Protein AF-0000000067231791 (afdb_homodimer)

InterPro domains:
  IPR033494 NUDE family [PTHR10921] (1-83)

pLDDT: mean 91.51, std 13.79, range [44.0, 98.88]

Organism: Canis lupus familiaris (NCBI:txid9615)

Radius of gyration: 34.26 Å; Cα contacts (8 Å, |Δi|>4): 95; chains: 2; bounding box: 29×105×60 Å

Foldseek 3Di:
DPCVPDDDPDPVRVVVVVVVVVVVVVVVVVVVVVVVVVVVVVVVVVVVVVVVVVVVVVVVVVVVVVVVVVVVVVVVVVVVVVVVD/DVCVPDDDPDPVRVVVVVVVVVVVVVVVVVVVVVVVVVVVVVVVVVVVVVVVVVVVVVVVVVVVVVVVVVVVVVVVVVVVVVVVD

Solvent-accessible surface area (backbone atoms only — not comparable to full-atom values): 9046 Å² total; per-residue (Å²): 130,78,72,77,72,71,81,66,97,45,70,67,55,45,35,51,50,26,44,51,47,19,51,52,23,41,49,48,23,52,52,38,47,50,51,38,51,54,48,52,52,52,48,53,54,52,50,54,50,52,50,52,52,42,52,53,50,50,52,50,36,52,52,40,50,51,51,38,52,53,48,52,53,52,47,54,55,52,55,55,55,54,66,71,96,128,79,69,76,71,71,82,66,96,43,69,66,55,45,34,52,49,28,44,51,47,20,51,51,23,40,51,48,24,53,52,38,46,50,51,40,51,52,48,51,53,52,48,53,55,50,50,52,51,51,50,52,51,42,51,52,50,49,51,49,37,53,52,40,51,53,51,37,52,52,48,52,54,53,49,53,54,53,55,56,54,52,67,70,94

Secondary structure (DSSP, 8-state):
-GGGG---SSHHHHHHHHHHHHHHHHHHHHHHHHHHHHHHHHHHHHHHHHHHHHHHHHHHHHHHHHHHHHHHHHHHHHHHHHH--/-GGGG---SSHHHHHHHHHHHHHHHHHHHHHHHHHHHHHHHHHHHHHHHHHHHHHHHHHHHHHHHHHHHHHHHHHHHHHHHHHH-

Structure (mmCIF, N/CA/C/O backbone):
data_AF-0000000067231791-model_v1
#
loop_
_entity.id
_entity.type
_entity.pdbx_description
1 polymer 'NudE neurodevelopment protein 1'
#
loop_
_atom_site.group_PDB
_atom_site.id
_atom_site.type_symbol
_atom_site.label_atom_id
_atom_site.label_alt_id
_atom_site.label_comp_id
_atom_site.label_asym_id
_atom_site.label_entity_id
_atom_site.label_seq_id
_atom_site.pdbx_PDB_ins_code
_atom_site.Cartn_x
_atom_site.Cartn_y
_atom_site.Cartn_z
_atom_site.occupancy
_atom_site.B_iso_or_equiv
_atom_site.auth_seq_id
_atom_site.auth_comp_id
_atom_site.auth_asym_id
_atom_site.auth_atom_id
_atom_site.pdbx_PDB_model_num
ATOM 1 N N . MET A 1 1 ? -13.594 29.781 10.461 1 45.31 1 MET A N 1
ATOM 2 C CA . MET A 1 1 ? -13.328 31.203 10.594 1 45.31 1 MET A CA 1
ATOM 3 C C . MET A 1 1 ? -14.016 31.781 11.836 1 45.31 1 MET A C 1
ATOM 5 O O . MET A 1 1 ? -14.633 32.844 11.781 1 45.31 1 MET A O 1
ATOM 9 N N . GLU A 1 2 ? -14.125 30.875 12.773 1 49.75 2 GLU A N 1
ATOM 10 C CA . GLU A 1 2 ? -14.836 30.922 14.047 1 49.75 2 GLU A CA 1
ATOM 11 C C . GLU A 1 2 ? -14.266 32.031 14.945 1 49.75 2 GLU A C 1
ATOM 13 O O . GLU A 1 2 ? -14.898 32.406 15.93 1 49.75 2 GLU A O 1
ATOM 18 N N . ASP A 1 3 ? -13.023 32.344 14.695 1 54.69 3 ASP A N 1
ATOM 19 C CA . ASP A 1 3 ? -12.352 33.125 15.734 1 54.69 3 ASP A CA 1
ATOM 20 C C . ASP A 1 3 ? -12.758 34.594 15.664 1 54.69 3 ASP A C 1
ATOM 22 O O . ASP A 1 3 ? -12.266 35.438 16.453 1 54.69 3 ASP A O 1
ATOM 26 N N . SER A 1 4 ? -13.594 34.875 14.711 1 60.59 4 SER A N 1
ATOM 27 C CA . SER A 1 4 ? -13.891 36.281 14.508 1 60.59 4 SER A CA 1
ATOM 28 C C . SER A 1 4 ? -14.633 36.875 15.703 1 60.59 4 SER A C 1
ATOM 30 O O . SER A 1 4 ? -14.719 38.094 15.844 1 60.59 4 SER A O 1
ATOM 32 N N . GLY A 1 5 ? -14.984 36.094 16.578 1 64.81 5 GLY A N 1
ATOM 33 C CA . GLY A 1 5 ? -15.836 36.719 17.562 1 64.81 5 GLY A CA 1
ATOM 34 C C . GLY A 1 5 ? -15.203 36.781 18.953 1 64.81 5 GLY A C 1
ATOM 35 O O . GLY A 1 5 ? -15.875 37.125 19.922 1 64.81 5 GLY A O 1
ATOM 36 N N . LYS A 1 6 ? -13.945 36.469 19 1 79.88 6 LYS A N 1
ATOM 37 C CA . LYS A 1 6 ? -13.359 36.438 20.344 1 79.88 6 LYS A CA 1
ATOM 38 C C . LYS A 1 6 ? -13.047 37.844 20.828 1 79.88 6 LYS A C 1
ATOM 40 O O . LYS A 1 6 ? -12.609 38.688 20.047 1 79.88 6 LYS A O 1
ATOM 45 N N . THR A 1 7 ? -13.531 38.188 21.984 1 88.38 7 THR A N 1
ATOM 46 C CA . THR A 1 7 ? -13.234 39.469 22.609 1 88.38 7 THR A CA 1
ATOM 47 C C . THR A 1 7 ? -12.094 39.344 23.609 1 88.38 7 THR A C 1
ATOM 49 O O . THR A 1 7 ? -11.883 38.25 24.188 1 88.38 7 THR A O 1
ATOM 52 N N . PHE A 1 8 ? -11.281 40.5 23.641 1 92.56 8 PHE A N 1
ATOM 53 C CA . PHE A 1 8 ? -10.117 40.469 24.516 1 92.56 8 PHE A CA 1
ATOM 54 C C . PHE A 1 8 ? -10.133 41.625 25.484 1 92.56 8 PHE A C 1
ATOM 56 O O . PHE A 1 8 ? -10.625 42.719 25.141 1 92.56 8 PHE A O 1
ATOM 63 N N . SER A 1 9 ? -9.617 41.438 26.703 1 91.81 9 SER A N 1
ATOM 64 C CA . SER A 1 9 ? -9.578 42.469 27.75 1 91.81 9 SER A CA 1
ATOM 65 C C . SER A 1 9 ? -8.422 43.438 27.516 1 91.81 9 SER A C 1
ATOM 67 O O . SER A 1 9 ? -8.422 44.531 28.062 1 91.81 9 SER A O 1
ATOM 69 N N . SER A 1 10 ? -7.34 43.094 26.844 1 91.19 10 SER A N 1
ATOM 70 C CA . SER A 1 10 ? -6.176 43.906 26.516 1 91.19 10 SER A CA 1
ATOM 71 C C . SER A 1 10 ? -5.547 43.469 25.188 1 91.19 10 SER A C 1
ATOM 73 O O . SER A 1 10 ? -5.816 42.375 24.703 1 91.19 10 SER A O 1
ATOM 75 N N . GLU A 1 11 ? -4.766 44.25 24.609 1 90.19 11 GLU A N 1
ATOM 76 C CA . GLU A 1 11 ? -4.027 43.938 23.391 1 90.19 11 GLU A CA 1
ATOM 77 C C . GLU A 1 11 ? -3.033 42.812 23.656 1 90.19 11 GLU A C 1
ATOM 79 O O . GLU A 1 11 ? -2.816 41.938 22.781 1 90.19 11 GLU A O 1
ATOM 84 N N . GLU A 1 12 ? -2.525 42.875 24.828 1 91.88 12 GLU A N 1
ATOM 85 C CA . GLU A 1 12 ? -1.562 41.844 25.219 1 91.88 12 GLU A CA 1
ATOM 86 C C . GLU A 1 12 ? -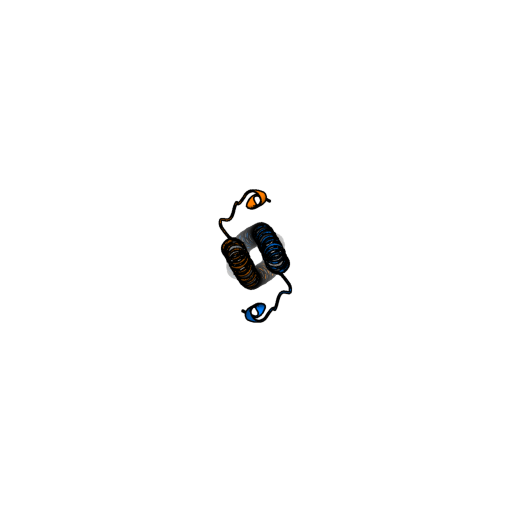2.215 40.469 25.266 1 91.88 12 GLU A C 1
ATOM 88 O O . GLU A 1 12 ? -1.623 39.469 24.828 1 91.88 12 GLU A O 1
ATOM 93 N N . GLU A 1 13 ? -3.352 40.406 25.734 1 94.62 13 GLU A N 1
ATOM 94 C CA . GLU A 1 13 ? -4.113 39.156 25.781 1 94.62 13 GLU A CA 1
ATOM 95 C C . GLU A 1 13 ? -4.402 38.656 24.375 1 94.62 13 GLU A C 1
ATOM 97 O O . GLU A 1 13 ? -4.309 37.438 24.125 1 94.62 13 GLU A O 1
ATOM 102 N N . GLU A 1 14 ? -4.754 39.562 23.5 1 94.44 14 GLU A N 1
ATOM 103 C CA . GLU A 1 14 ? -5.055 39.188 22.109 1 94.44 14 GLU A CA 1
ATOM 104 C C . GLU A 1 14 ? -3.816 38.656 21.406 1 94.44 14 GLU A C 1
ATOM 106 O O . GLU A 1 14 ? -3.883 37.625 20.719 1 94.44 14 GLU A O 1
ATOM 111 N N . VAL A 1 15 ? -2.717 39.281 21.562 1 93.69 15 VAL A N 1
ATOM 112 C CA . VAL A 1 15 ? -1.453 38.844 20.984 1 93.69 15 VAL A CA 1
ATOM 113 C C . VAL A 1 15 ? -1.114 37.438 21.484 1 93.69 15 VAL A C 1
ATOM 115 O O . VAL A 1 15 ? -0.781 36.562 20.688 1 93.69 15 VAL A O 1
ATOM 118 N N . ASN A 1 16 ? -1.19 37.25 22.75 1 94.19 16 ASN A N 1
ATOM 119 C CA . ASN A 1 16 ? -0.854 35.969 23.344 1 94.19 16 ASN A CA 1
ATOM 120 C C . ASN A 1 16 ? -1.772 34.875 22.828 1 94.19 16 ASN A C 1
ATOM 122 O O . ASN A 1 16 ? -1.327 33.75 22.594 1 94.19 16 ASN A O 1
ATOM 126 N N . TYR A 1 17 ? -3.023 35.125 22.641 1 95.75 17 TYR A N 1
ATOM 127 C CA . TYR A 1 17 ? -3.992 34.156 22.125 1 95.75 17 TYR A CA 1
ATOM 128 C C . TYR A 1 17 ? -3.594 33.688 20.734 1 95.75 17 TYR A C 1
ATOM 130 O O . TYR A 1 17 ? -3.51 32.469 20.5 1 95.75 17 TYR A O 1
ATOM 138 N N . TRP A 1 18 ? -3.332 34.625 19.891 1 94.94 18 TRP A N 1
ATOM 139 C CA . TRP A 1 18 ? -3.031 34.281 18.5 1 94.94 18 TRP A CA 1
ATOM 140 C C . TRP A 1 18 ? -1.67 33.625 18.391 1 94.94 18 TRP A C 1
ATOM 142 O O . TRP A 1 18 ? -1.483 32.719 17.562 1 94.94 18 TRP A O 1
ATOM 152 N N . LYS A 1 19 ? -0.792 34.094 19.219 1 94.19 19 LYS A N 1
ATOM 153 C CA . LYS A 1 19 ? 0.521 33.469 19.266 1 94.19 19 LYS A CA 1
ATOM 154 C C . LYS A 1 19 ? 0.409 32 19.672 1 94.19 19 LYS A C 1
ATOM 156 O O . LYS A 1 19 ? 0.994 31.125 19.031 1 94.19 19 LYS A O 1
ATOM 161 N N . ASP A 1 20 ? -0.314 31.75 20.688 1 96.56 20 ASP A N 1
ATOM 162 C CA . ASP A 1 20 ? -0.518 30.375 21.156 1 96.56 20 ASP A CA 1
ATOM 163 C C . ASP A 1 20 ? -1.205 29.531 20.094 1 96.56 20 ASP A C 1
ATOM 165 O O . ASP A 1 20 ? -0.853 28.359 19.906 1 96.56 20 ASP A O 1
ATOM 169 N N . LEU A 1 21 ? -2.197 30.078 19.438 1 96.25 21 LEU A N 1
ATOM 170 C CA . LEU A 1 21 ? -2.924 29.359 18.391 1 96.25 21 LEU A CA 1
ATOM 171 C C . LEU A 1 21 ? -2.006 29.016 17.219 1 96.25 21 LEU A C 1
ATOM 173 O O . LEU A 1 21 ? -2.07 27.922 16.672 1 96.25 21 LEU A O 1
ATOM 177 N N . ALA A 1 22 ? -1.185 29.984 16.828 1 96.75 22 ALA A N 1
ATOM 178 C CA . ALA A 1 22 ? -0.231 29.75 15.742 1 96.75 22 ALA A CA 1
ATOM 179 C C . ALA A 1 22 ? 0.713 28.609 16.078 1 96.75 22 ALA A C 1
ATOM 181 O O . ALA A 1 22 ? 0.97 27.734 15.242 1 96.75 22 ALA A O 1
ATOM 182 N N . MET A 1 23 ? 1.173 28.578 17.328 1 96.94 23 MET A N 1
ATOM 183 C CA . MET A 1 23 ? 2.076 27.516 17.766 1 96.94 23 MET A CA 1
ATOM 184 C C . MET A 1 23 ? 1.371 26.156 17.75 1 96.94 23 MET A C 1
ATOM 186 O O . MET A 1 23 ? 1.954 25.156 17.344 1 96.94 23 MET A O 1
ATOM 190 N N . THR A 1 24 ? 0.153 26.172 18.234 1 97.81 24 THR A N 1
ATOM 191 C CA . THR A 1 24 ? -0.633 24.953 18.266 1 97.81 24 THR A CA 1
ATOM 192 C C . THR A 1 24 ? -0.822 24.406 16.844 1 97.81 24 THR A C 1
ATOM 194 O O . THR A 1 24 ? -0.606 23.219 16.594 1 97.81 24 THR A O 1
ATOM 197 N N . TYR A 1 25 ? -1.154 25.25 15.969 1 97.25 25 TYR A N 1
ATOM 198 C CA . TYR A 1 25 ? -1.407 24.812 14.602 1 97.25 25 TYR A CA 1
ATOM 199 C C . TYR A 1 25 ? -0.111 24.422 13.906 1 97.25 25 TYR A C 1
ATOM 201 O O . TYR A 1 25 ? -0.095 23.5 13.086 1 97.25 25 TYR A O 1
ATOM 209 N N . LYS A 1 26 ? 0.917 25.172 14.211 1 97.75 26 LYS A N 1
ATOM 210 C CA . LYS A 1 26 ? 2.225 24.781 13.688 1 97.75 26 LYS A CA 1
ATOM 211 C C . LYS A 1 26 ? 2.582 23.359 14.102 1 97.75 26 LYS A C 1
ATOM 213 O O . LYS A 1 26 ? 2.992 22.547 13.273 1 97.75 26 LYS A O 1
ATOM 218 N N . GLN A 1 27 ? 2.406 23.094 15.328 1 98.25 27 GLN A N 1
ATOM 219 C CA . GLN A 1 27 ? 2.689 21.75 15.836 1 98.25 27 GLN A CA 1
ATOM 220 C C . GLN A 1 27 ? 1.794 20.719 15.172 1 98.25 27 GLN A C 1
ATOM 222 O O . GLN A 1 27 ? 2.252 19.625 14.836 1 98.25 27 GLN A O 1
ATOM 227 N N . ARG A 1 28 ? 0.566 21.016 15 1 98 28 ARG A N 1
ATOM 228 C CA . ARG A 1 28 ? -0.374 20.109 14.352 1 98 28 ARG A CA 1
ATOM 229 C C . ARG A 1 28 ? 0.056 19.812 12.922 1 98 28 ARG A C 1
ATOM 231 O O . ARG A 1 28 ? 0.042 18.656 12.492 1 98 28 ARG A O 1
ATOM 238 N N . ALA A 1 29 ? 0.395 20.859 12.219 1 97.88 29 ALA A N 1
ATOM 239 C CA . ALA A 1 29 ? 0.849 20.703 10.844 1 97.88 29 ALA A CA 1
ATOM 240 C C . ALA A 1 29 ? 2.098 19.828 10.773 1 97.88 29 ALA A C 1
ATOM 242 O O . ALA A 1 29 ? 2.182 18.922 9.945 1 97.88 29 ALA A O 1
ATOM 243 N N . GLU A 1 30 ? 3.045 20.078 11.664 1 98.31 30 GLU A N 1
ATOM 244 C CA . GLU A 1 30 ? 4.297 19.328 11.68 1 98.31 30 GLU A CA 1
ATOM 245 C C . GLU A 1 30 ? 4.055 17.875 12.031 1 98.31 30 GLU A C 1
ATOM 247 O O . GLU A 1 30 ? 4.637 16.969 11.414 1 98.31 30 GLU A O 1
ATOM 252 N N . ASN A 1 31 ? 3.229 17.641 12.969 1 98.62 31 ASN A N 1
ATOM 253 C CA . ASN A 1 31 ? 2.9 16.266 13.352 1 98.62 31 ASN A CA 1
ATOM 254 C C . ASN A 1 31 ? 2.219 15.516 12.211 1 98.62 31 ASN A C 1
ATOM 256 O O . ASN A 1 31 ? 2.545 14.352 11.953 1 98.62 31 ASN A O 1
ATOM 260 N N . THR A 1 32 ? 1.295 16.203 11.562 1 98.62 32 THR A N 1
ATOM 261 C CA . THR A 1 32 ? 0.569 15.57 10.469 1 98.62 32 THR A CA 1
ATOM 262 C C . THR A 1 32 ? 1.498 15.297 9.289 1 98.62 32 THR A C 1
ATOM 264 O O . THR A 1 32 ? 1.377 14.266 8.625 1 98.62 32 THR A O 1
ATOM 267 N N . GLN A 1 33 ? 2.318 16.234 9.086 1 98.56 33 GLN A N 1
ATOM 268 C CA . GLN A 1 33 ? 3.305 16.047 8.031 1 98.56 33 GLN A CA 1
ATOM 269 C C . GLN A 1 33 ? 4.203 14.844 8.32 1 98.56 33 GLN A C 1
ATOM 271 O O . GLN A 1 33 ? 4.555 14.086 7.41 1 98.56 33 GLN A O 1
ATOM 276 N N . GLU A 1 34 ? 4.613 14.703 9.516 1 98.75 34 GLU A N 1
ATOM 277 C CA . GLU A 1 34 ? 5.43 13.562 9.914 1 98.75 34 GLU A CA 1
ATOM 278 C C . GLU A 1 34 ? 4.664 12.25 9.773 1 98.75 34 GLU A C 1
ATOM 280 O O . GLU A 1 34 ? 5.211 11.258 9.297 1 98.75 34 GLU A O 1
ATOM 285 N N . GLU A 1 35 ? 3.412 12.281 10.148 1 98.81 35 GLU A N 1
ATOM 286 C CA . GLU A 1 35 ? 2.572 11.102 9.992 1 98.81 35 GLU A CA 1
ATOM 287 C C . GLU A 1 35 ? 2.443 10.703 8.523 1 98.81 35 GLU A C 1
ATOM 289 O O . GLU A 1 35 ? 2.525 9.523 8.188 1 98.81 35 GLU A O 1
ATOM 294 N N . LEU A 1 36 ? 2.199 11.648 7.707 1 98.75 36 LEU A N 1
ATOM 295 C CA . LEU A 1 36 ? 2.07 11.414 6.273 1 98.75 36 LEU A CA 1
ATOM 296 C C . LEU A 1 36 ? 3.355 10.82 5.703 1 98.75 36 LEU A C 1
ATOM 298 O O . LEU A 1 36 ? 3.312 9.859 4.934 1 98.75 36 LEU A O 1
ATOM 302 N N . ARG A 1 37 ? 4.469 11.352 6.133 1 98.62 37 ARG A N 1
ATOM 303 C CA . ARG A 1 37 ? 5.762 10.852 5.676 1 98.62 37 ARG A CA 1
ATOM 304 C C . ARG A 1 37 ? 5.969 9.406 6.117 1 98.62 37 ARG A C 1
ATOM 306 O O . ARG A 1 37 ? 6.402 8.57 5.324 1 98.62 37 ARG A O 1
ATOM 313 N N . GLU A 1 38 ? 5.758 9.141 7.32 1 98.75 38 GLU A N 1
ATOM 314 C CA . GLU A 1 38 ? 5.906 7.789 7.852 1 98.75 38 GLU A CA 1
ATOM 315 C C . GLU A 1 38 ? 4.969 6.812 7.152 1 98.75 38 GLU A C 1
ATOM 317 O O . GLU A 1 38 ? 5.359 5.684 6.836 1 98.75 38 GLU A O 1
ATOM 322 N N . PHE A 1 39 ? 3.779 7.195 6.93 1 98.88 39 PHE A N 1
ATOM 323 C CA . PHE A 1 39 ? 2.805 6.355 6.242 1 98.88 39 PHE A CA 1
ATOM 324 C C . PHE A 1 39 ? 3.252 6.062 4.816 1 98.88 39 PHE A C 1
ATOM 326 O O . PHE A 1 39 ? 3.137 4.93 4.344 1 98.88 39 PHE A O 1
ATOM 333 N N . GLN A 1 40 ? 3.699 7.09 4.188 1 98.5 40 GLN A N 1
ATOM 334 C CA . GLN A 1 40 ? 4.191 6.922 2.824 1 98.5 40 GLN A CA 1
ATOM 335 C C . GLN A 1 40 ? 5.359 5.938 2.777 1 98.5 40 GLN A C 1
ATOM 337 O O . GLN A 1 40 ? 5.434 5.098 1.878 1 98.5 40 GLN A O 1
ATOM 342 N N . GLU A 1 41 ? 6.234 6.039 3.686 1 98.56 41 GLU A N 1
ATOM 343 C CA . GLU A 1 41 ? 7.375 5.133 3.752 1 98.56 41 GLU A CA 1
ATOM 344 C C . GLU A 1 41 ? 6.926 3.705 4.062 1 98.56 41 GLU A C 1
ATOM 346 O O . GLU A 1 41 ? 7.359 2.758 3.404 1 98.56 41 GLU A O 1
ATOM 351 N N . GLY A 1 42 ? 6.031 3.562 5.004 1 98.62 42 GLY A N 1
ATOM 352 C CA . GLY A 1 42 ? 5.488 2.254 5.336 1 98.62 42 GLY A CA 1
ATOM 353 C C . GLY A 1 42 ? 4.734 1.612 4.188 1 98.62 42 GLY A C 1
ATOM 354 O O . GLY A 1 42 ? 4.887 0.417 3.93 1 98.62 42 GLY A O 1
ATOM 355 N N . SER A 1 43 ? 4 2.447 3.496 1 98.5 43 SER A N 1
ATOM 356 C CA . SER A 1 43 ? 3.234 1.974 2.348 1 98.5 43 SER A CA 1
ATOM 357 C C . SER A 1 43 ? 4.156 1.489 1.231 1 98.5 43 SER A C 1
ATOM 359 O O . SER A 1 43 ? 3.908 0.444 0.626 1 98.5 43 SER A O 1
ATOM 361 N N . ARG A 1 44 ? 5.188 2.24 0.983 1 98.25 44 ARG A N 1
ATOM 362 C CA . ARG A 1 44 ? 6.145 1.879 -0.056 1 98.25 44 ARG A CA 1
ATOM 363 C C . ARG A 1 44 ? 6.816 0.547 0.258 1 98.25 44 ARG A C 1
ATOM 365 O O . ARG A 1 44 ? 7.016 -0.281 -0.634 1 98.25 44 ARG A O 1
ATOM 372 N N . GLU A 1 45 ? 7.168 0.287 1.485 1 98.69 45 GLU A N 1
ATOM 373 C CA . GLU A 1 45 ? 7.797 -0.957 1.918 1 98.69 45 GLU A CA 1
ATOM 374 C C . GLU A 1 45 ? 6.84 -2.137 1.78 1 98.69 45 GLU A C 1
ATOM 376 O O . GLU A 1 45 ? 7.23 -3.211 1.318 1 98.69 45 GLU A O 1
ATOM 381 N N . TYR A 1 46 ? 5.703 -1.974 2.18 1 98.69 46 TYR A N 1
ATOM 382 C CA . TYR A 1 46 ? 4.68 -3.008 2.104 1 98.69 46 TYR A CA 1
ATOM 383 C C . TYR A 1 46 ? 4.375 -3.371 0.654 1 98.69 46 TYR A C 1
ATOM 385 O O . TYR A 1 46 ? 4.273 -4.551 0.312 1 98.69 46 TYR A O 1
ATOM 393 N N . ASP A 1 47 ? 4.207 -2.371 -0.17 1 98.75 47 ASP A N 1
ATOM 394 C CA . ASP A 1 47 ? 3.967 -2.586 -1.594 1 98.75 47 ASP A CA 1
ATOM 395 C C . ASP A 1 47 ? 5.105 -3.381 -2.23 1 98.75 47 ASP A C 1
ATOM 397 O O . ASP A 1 47 ? 4.863 -4.289 -3.029 1 98.75 47 ASP A O 1
ATOM 401 N N . ALA A 1 48 ? 6.328 -2.996 -1.906 1 98.44 48 ALA A N 1
ATOM 402 C CA . ALA A 1 48 ? 7.484 -3.703 -2.447 1 98.44 48 ALA A CA 1
ATOM 403 C C . ALA A 1 48 ? 7.449 -5.184 -2.074 1 98.44 48 ALA A C 1
ATOM 405 O O . ALA A 1 48 ? 7.777 -6.043 -2.895 1 98.44 48 ALA A O 1
ATOM 406 N N . GLU A 1 49 ? 7.055 -5.449 -0.88 1 98.75 49 GLU A N 1
ATOM 407 C CA . GLU A 1 49 ? 6.93 -6.824 -0.41 1 98.75 49 GLU A CA 1
ATOM 408 C C . GLU A 1 49 ? 5.859 -7.578 -1.191 1 98.75 49 GLU A C 1
ATOM 410 O O . GLU A 1 49 ? 6.09 -8.695 -1.656 1 98.75 49 GLU A O 1
ATOM 415 N N . LEU A 1 50 ? 4.754 -6.992 -1.325 1 98.62 50 LEU A N 1
ATOM 416 C CA . LEU A 1 50 ? 3.648 -7.629 -2.039 1 98.62 50 LEU A CA 1
ATOM 417 C C . LEU A 1 50 ? 4.012 -7.863 -3.502 1 98.62 50 LEU A C 1
ATOM 419 O O . LEU A 1 50 ? 3.701 -8.914 -4.062 1 98.62 50 LEU A O 1
ATOM 423 N N . GLU A 1 51 ? 4.617 -6.965 -4.055 1 98.62 51 GLU A N 1
ATOM 424 C CA . GLU A 1 51 ? 5.008 -7.074 -5.453 1 98.62 51 GLU A CA 1
ATOM 425 C C . GLU A 1 51 ? 6.047 -8.172 -5.652 1 98.62 51 GLU A C 1
ATOM 427 O O . GLU A 1 51 ? 6.016 -8.891 -6.656 1 98.62 51 GLU A O 1
ATOM 432 N N . THR A 1 52 ? 7 -8.25 -4.727 1 98.75 52 THR A N 1
ATOM 433 C CA . THR A 1 52 ? 7.984 -9.328 -4.785 1 98.75 52 THR A CA 1
ATOM 434 C C . THR A 1 52 ? 7.309 -10.688 -4.668 1 98.75 52 THR A C 1
ATOM 436 O O . THR A 1 52 ? 7.641 -11.617 -5.402 1 98.75 52 THR A O 1
ATOM 439 N N . GLN A 1 53 ? 6.383 -10.773 -3.734 1 98.69 53 GLN A N 1
ATOM 440 C CA . GLN A 1 53 ? 5.613 -12 -3.574 1 98.69 53 GLN A CA 1
ATOM 441 C C . GLN A 1 53 ? 4.844 -12.344 -4.848 1 98.69 53 GLN A C 1
ATOM 443 O O . GL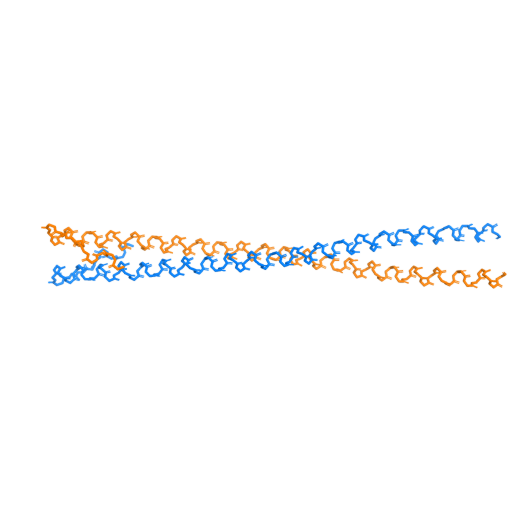N A 1 53 ? 4.844 -13.492 -5.293 1 98.69 53 GLN A O 1
ATOM 448 N N . LEU A 1 54 ? 4.223 -11.422 -5.461 1 98.69 54 LEU A N 1
ATOM 449 C CA . LEU A 1 54 ? 3.461 -11.594 -6.691 1 98.69 54 LEU A CA 1
ATOM 450 C C . LEU A 1 54 ? 4.352 -12.109 -7.816 1 98.69 54 LEU A C 1
ATOM 452 O O . LEU A 1 54 ? 3.977 -13.039 -8.531 1 98.69 54 LEU A O 1
ATOM 456 N N . GLN A 1 55 ? 5.488 -11.461 -7.898 1 98.69 55 GLN A N 1
ATOM 457 C CA . GLN A 1 55 ? 6.43 -11.883 -8.93 1 98.69 55 GLN A CA 1
ATOM 458 C C . GLN A 1 55 ? 6.863 -13.328 -8.734 1 98.69 55 GLN A C 1
ATOM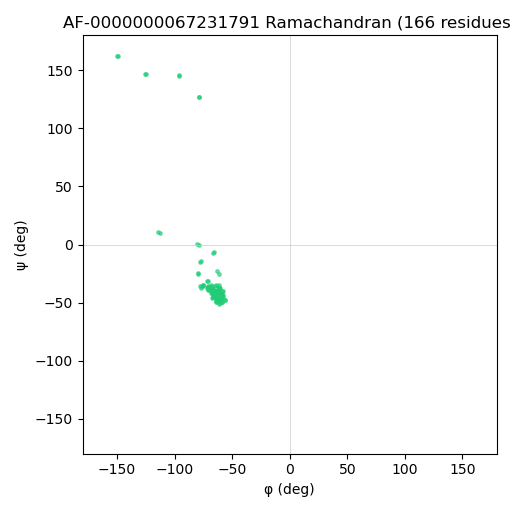 460 O O . GLN A 1 55 ? 6.969 -14.094 -9.695 1 98.69 55 GLN A O 1
ATOM 465 N N . GLN A 1 56 ? 7.137 -13.727 -7.496 1 98.75 56 GLN A N 1
ATOM 466 C CA . GLN A 1 56 ? 7.555 -15.086 -7.168 1 98.75 56 GLN A CA 1
ATOM 467 C C . GLN A 1 56 ? 6.461 -16.094 -7.512 1 98.75 56 GLN A C 1
ATOM 469 O O . GLN A 1 56 ? 6.73 -17.125 -8.148 1 98.75 56 GLN A O 1
ATOM 474 N N . ILE A 1 57 ? 5.277 -15.766 -7.168 1 98.75 57 ILE A N 1
ATOM 475 C CA . ILE A 1 57 ? 4.172 -16.688 -7.402 1 98.75 57 ILE A CA 1
ATOM 476 C C . ILE A 1 57 ? 3.875 -16.766 -8.898 1 98.75 57 ILE A C 1
ATOM 478 O O . ILE A 1 57 ? 3.561 -17.844 -9.422 1 98.75 57 ILE A O 1
ATOM 482 N N . GLU A 1 58 ? 3.99 -15.688 -9.562 1 98.75 58 GLU A N 1
ATOM 483 C CA . GLU A 1 58 ? 3.779 -15.664 -11.008 1 98.75 58 GLU A CA 1
ATOM 484 C C . GLU A 1 58 ? 4.809 -16.531 -11.727 1 98.75 58 GLU A C 1
ATOM 486 O O . GLU A 1 58 ? 4.477 -17.25 -12.68 1 98.75 58 GLU A O 1
ATOM 491 N N . THR A 1 59 ? 6.039 -16.391 -11.352 1 98.75 59 THR A N 1
ATOM 492 C CA . THR A 1 59 ? 7.102 -17.188 -11.938 1 98.75 59 THR A CA 1
ATOM 493 C C . THR A 1 59 ? 6.848 -18.672 -11.695 1 98.75 59 THR A C 1
ATOM 495 O O . THR A 1 59 ? 6.977 -19.484 -12.617 1 98.75 59 THR A O 1
ATOM 498 N N . ARG A 1 60 ? 6.488 -19.031 -10.516 1 98.62 60 ARG A N 1
ATOM 499 C CA . ARG A 1 60 ? 6.148 -20.406 -10.188 1 98.62 60 ARG A CA 1
ATOM 500 C C . ARG A 1 60 ? 4.984 -20.906 -11.039 1 98.62 60 ARG A C 1
ATOM 502 O O . ARG A 1 60 ? 4.996 -22.031 -11.531 1 98.62 60 ARG A O 1
ATOM 509 N N . ASN A 1 61 ? 3.998 -20.062 -11.156 1 98.69 61 ASN A N 1
ATOM 510 C CA . ASN A 1 61 ? 2.84 -20.391 -11.977 1 98.69 61 ASN A CA 1
ATOM 511 C C . ASN A 1 61 ? 3.24 -20.688 -13.422 1 98.69 61 ASN A C 1
ATOM 513 O O . ASN A 1 61 ? 2.756 -21.641 -14.023 1 98.69 61 ASN A O 1
ATOM 517 N N . ARG A 1 62 ? 4.145 -19.844 -13.938 1 98.56 62 ARG A N 1
ATOM 518 C CA . ARG A 1 62 ? 4.629 -20.031 -15.305 1 98.56 62 ARG A CA 1
ATOM 519 C C . ARG A 1 62 ? 5.383 -21.359 -15.43 1 98.56 62 ARG A C 1
ATOM 521 O O . ARG A 1 62 ? 5.191 -22.094 -16.406 1 98.56 62 ARG A O 1
ATOM 528 N N . ASP A 1 63 ? 6.191 -21.719 -14.492 1 98.69 63 ASP A N 1
ATOM 529 C CA . ASP A 1 63 ? 6.945 -22.969 -14.484 1 98.69 63 ASP A CA 1
ATOM 530 C C . ASP A 1 63 ? 6.012 -24.172 -14.422 1 98.69 63 ASP A C 1
ATOM 532 O O . ASP A 1 63 ? 6.199 -25.156 -15.148 1 98.69 63 ASP A O 1
ATOM 536 N N . LEU A 1 64 ? 5.016 -24.078 -13.609 1 98.56 64 LEU A N 1
ATOM 537 C CA . LEU A 1 64 ? 4.059 -25.156 -13.445 1 98.56 64 LEU A CA 1
ATOM 538 C C . LEU A 1 64 ? 3.238 -25.359 -14.711 1 98.56 64 LEU A C 1
ATOM 540 O O . LEU A 1 64 ? 2.951 -26.5 -15.094 1 98.56 64 LEU A O 1
ATOM 544 N N . LEU A 1 65 ? 2.91 -24.297 -15.352 1 98.44 65 LEU A N 1
ATOM 545 C CA . LEU A 1 65 ? 2.152 -24.375 -16.594 1 98.44 65 LEU A CA 1
ATOM 546 C C . LEU A 1 65 ? 2.969 -25.047 -17.688 1 98.44 65 LEU A C 1
ATOM 548 O O . LEU A 1 65 ? 2.447 -25.891 -18.422 1 98.44 65 LEU A O 1
ATOM 552 N N . SER A 1 66 ? 4.219 -24.688 -17.734 1 98.56 66 SER A N 1
ATOM 553 C CA . SER A 1 66 ? 5.129 -25.297 -18.703 1 98.56 66 SER A CA 1
ATOM 554 C C . SER A 1 66 ? 5.289 -26.797 -18.453 1 98.56 66 SER A C 1
ATOM 556 O O . SER A 1 66 ? 5.23 -27.609 -19.375 1 98.56 66 SER A O 1
ATOM 558 N N . GLU A 1 67 ? 5.449 -27.156 -17.203 1 98.25 67 GLU A N 1
ATOM 559 C CA . GLU A 1 67 ? 5.598 -28.547 -16.812 1 98.25 67 GLU A CA 1
ATOM 560 C C . GLU A 1 67 ? 4.324 -29.344 -17.109 1 98.25 67 GLU A C 1
ATOM 562 O O . GLU A 1 67 ? 4.383 -30.469 -17.609 1 98.25 67 GLU A O 1
ATOM 567 N N . ASN A 1 68 ? 3.244 -28.703 -16.844 1 98.19 68 ASN A N 1
ATOM 568 C CA . ASN A 1 68 ? 1.95 -29.312 -17.125 1 98.19 68 ASN A CA 1
ATOM 569 C C . ASN A 1 68 ? 1.777 -29.609 -18.609 1 98.19 68 ASN A C 1
ATOM 571 O O . ASN A 1 68 ? 1.309 -30.672 -18.984 1 98.19 68 ASN A O 1
ATOM 575 N N . ASN A 1 69 ? 2.121 -28.625 -19.391 1 98 69 ASN A N 1
ATOM 576 C CA . ASN A 1 69 ? 2.018 -28.781 -20.844 1 98 69 ASN A CA 1
ATOM 577 C C . ASN A 1 69 ? 2.951 -29.875 -21.344 1 98 69 ASN A C 1
ATOM 579 O O . ASN A 1 69 ? 2.566 -30.672 -22.203 1 98 69 ASN A O 1
ATOM 583 N N . ARG A 1 70 ? 4.164 -29.891 -20.797 1 98.19 70 ARG A N 1
ATOM 584 C CA . ARG A 1 70 ? 5.133 -30.922 -21.156 1 98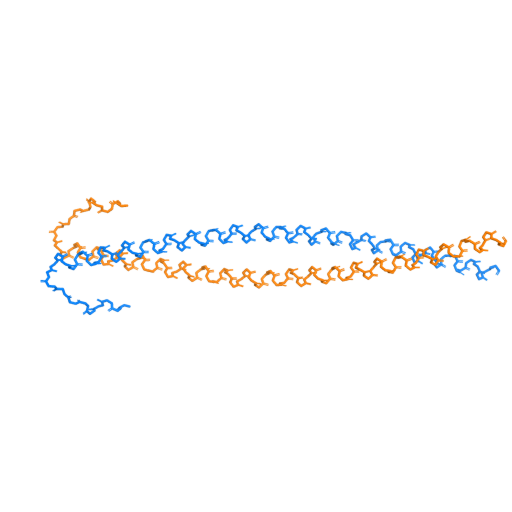.19 70 ARG A CA 1
ATOM 585 C C . ARG A 1 70 ? 4.617 -32.312 -20.781 1 98.19 70 ARG A C 1
ATOM 587 O O . ARG A 1 70 ? 4.684 -33.25 -21.594 1 98.19 70 ARG A O 1
ATOM 594 N N . LEU A 1 71 ? 3.984 -32.531 -19.688 1 97.75 71 LEU A N 1
ATOM 595 C CA . LEU A 1 71 ? 3.455 -33.812 -19.203 1 97.75 71 LEU A CA 1
ATOM 596 C C . LEU A 1 71 ? 2.256 -34.25 -20.031 1 97.75 71 LEU A C 1
ATOM 598 O O . LEU A 1 71 ? 2.125 -35.438 -20.359 1 97.75 71 LEU A O 1
ATOM 602 N N . ARG A 1 72 ? 1.447 -33.281 -20.375 1 96.88 72 ARG A N 1
ATOM 603 C CA . ARG A 1 72 ? 0.284 -33.562 -21.203 1 96.88 72 ARG A CA 1
ATOM 604 C C . ARG A 1 72 ? 0.707 -34.062 -22.578 1 96.88 72 ARG A C 1
ATOM 606 O O . ARG A 1 72 ? 0.111 -35 -23.109 1 96.88 72 ARG A O 1
ATOM 613 N N . MET A 1 73 ? 1.724 -33.5 -23.156 1 96.88 73 MET A N 1
ATOM 614 C CA . MET A 1 73 ? 2.236 -33.906 -24.469 1 96.88 73 MET A CA 1
ATOM 615 C C . MET A 1 73 ? 2.844 -35.312 -24.391 1 96.88 73 MET A C 1
ATOM 617 O O . MET A 1 73 ? 2.633 -36.125 -25.297 1 96.88 73 MET A O 1
ATOM 621 N N . GLU A 1 74 ? 3.566 -35.562 -23.328 1 94.94 74 GLU A N 1
ATOM 622 C CA . GLU A 1 74 ? 4.172 -36.875 -23.125 1 94.94 74 GLU A CA 1
ATOM 623 C C . GLU A 1 74 ? 3.105 -37.938 -22.969 1 94.94 74 GLU A C 1
ATOM 625 O O . GLU A 1 74 ? 3.225 -39.031 -23.547 1 94.94 74 GLU A O 1
ATOM 630 N N . LEU A 1 75 ? 2.086 -37.688 -22.297 1 93.19 75 LEU A N 1
ATOM 631 C CA . LEU A 1 75 ? 0.987 -38.625 -22.078 1 93.19 75 LEU A CA 1
ATOM 632 C C . LEU A 1 75 ? 0.239 -38.906 -23.391 1 93.19 75 LEU A C 1
ATOM 634 O O . LEU A 1 75 ? -0.101 -40.062 -23.672 1 93.19 75 LEU A O 1
ATOM 638 N N . GLU A 1 76 ? -0.008 -37.906 -24.094 1 90.81 76 GLU A N 1
ATOM 639 C CA . GLU A 1 76 ? -0.681 -38.062 -25.375 1 90.81 76 GLU A CA 1
ATOM 640 C C . GLU A 1 76 ? 0.144 -38.906 -26.328 1 90.81 76 GLU A C 1
ATOM 642 O O . GLU A 1 76 ? -0.401 -39.75 -27.031 1 90.81 76 GLU A O 1
ATOM 647 N N . THR A 1 77 ? 1.478 -38.781 -26.328 1 91.75 77 THR A N 1
ATOM 648 C CA . THR A 1 77 ? 2.395 -39.531 -27.188 1 91.75 77 THR A CA 1
ATOM 649 C C . THR A 1 77 ? 2.402 -41 -26.797 1 91.75 77 THR A C 1
ATOM 651 O O . THR A 1 77 ? 2.361 -41.875 -27.672 1 91.75 77 THR A O 1
ATOM 654 N N . ILE A 1 78 ? 2.277 -41.406 -25.562 1 84.56 78 ILE A N 1
ATOM 655 C CA . ILE A 1 78 ? 2.303 -42.781 -25.078 1 84.56 78 ILE A CA 1
ATOM 656 C C . ILE A 1 78 ? 0.958 -43.469 -25.359 1 84.56 78 ILE A C 1
ATOM 658 O O . ILE A 1 78 ? 0.906 -44.625 -25.75 1 84.56 78 ILE A O 1
ATOM 662 N N . LYS A 1 79 ? -0.099 -42.719 -25.25 1 82.38 79 LYS A N 1
ATOM 663 C CA . LYS A 1 79 ? -1.434 -43.281 -25.484 1 82.38 79 LYS A CA 1
ATOM 664 C C . LYS A 1 79 ? -1.654 -43.562 -26.953 1 82.38 79 LYS A C 1
ATOM 666 O O . LYS A 1 79 ? -2.311 -44.562 -27.312 1 82.38 79 LYS A O 1
ATOM 671 N N . GLU A 1 80 ? -1.101 -42.844 -27.797 1 82.12 80 GLU A N 1
ATOM 672 C CA . GLU A 1 80 ? -1.233 -43.031 -29.234 1 82.12 80 GLU A CA 1
ATOM 673 C C . GLU A 1 80 ? -0.397 -44.219 -29.703 1 82.12 80 GLU A C 1
ATOM 675 O O . GLU A 1 80 ? -0.801 -44.969 -30.609 1 82.12 80 GLU A O 1
ATOM 680 N N . ASN A 1 81 ? 0.74 -44.5 -29.172 1 74.56 81 ASN A N 1
ATOM 681 C CA . ASN A 1 81 ? 1.592 -45.625 -29.531 1 74.56 81 ASN A CA 1
ATOM 682 C C . ASN A 1 81 ? 1.053 -46.938 -28.969 1 74.56 81 ASN A C 1
ATOM 684 O O . ASN A 1 81 ? 1.242 -48 -29.562 1 74.56 81 ASN A O 1
ATOM 688 N N . HIS A 1 82 ? 0.474 -46.906 -27.844 1 64.62 82 HIS A N 1
ATOM 689 C CA . HIS A 1 82 ? -0.177 -48.094 -27.297 1 64.62 82 HIS A CA 1
ATOM 690 C C . HIS A 1 82 ? -1.41 -48.469 -28.109 1 64.62 82 HIS A C 1
ATOM 692 O O . HIS A 1 82 ? -1.732 -49.656 -28.266 1 64.62 82 HIS A O 1
ATOM 698 N N . ILE A 1 83 ? -2.135 -47.594 -28.484 1 55.72 83 ILE A N 1
ATOM 699 C CA . ILE A 1 83 ? -3.252 -47.938 -29.359 1 55.72 83 ILE A CA 1
ATOM 700 C C . ILE A 1 83 ? -2.725 -48.531 -30.672 1 55.72 83 ILE A C 1
ATOM 702 O O . ILE A 1 83 ? -3.336 -49.406 -31.25 1 55.72 83 ILE A O 1
ATOM 706 N N . SER A 1 84 ? -1.665 -48.031 -31.125 1 48.91 84 SER A N 1
ATOM 707 C CA . SER A 1 84 ? -1.171 -48.562 -32.406 1 48.91 84 SER A CA 1
ATOM 708 C C . SER A 1 84 ? -0.497 -49.906 -32.188 1 48.91 84 SER A C 1
ATOM 710 O O . SER A 1 84 ? -0.098 -50.562 -33.156 1 48.91 84 SER A O 1
ATOM 712 N N . GLN A 1 85 ? -0.188 -50.281 -31.031 1 44 85 GLN A N 1
ATOM 713 C CA . GLN A 1 85 ? 0.233 -51.656 -30.938 1 44 85 GLN A CA 1
ATOM 714 C C . GLN A 1 85 ? -0.969 -52.594 -30.797 1 44 85 GLN A C 1
ATOM 716 O O . GLN A 1 85 ? -1.965 -52.25 -30.172 1 44 85 GLN A O 1
ATOM 721 N N . MET B 1 1 ? 11.031 27.984 16.781 1 46.06 1 MET B N 1
ATOM 722 C CA . MET B 1 1 ? 10.852 28.984 17.844 1 46.06 1 MET B CA 1
ATOM 723 C C . MET B 1 1 ? 11.484 30.312 17.453 1 46.06 1 MET B C 1
ATOM 725 O O . MET B 1 1 ? 12.031 31.016 18.297 1 46.06 1 MET B O 1
ATOM 729 N N . GLU B 1 2 ? 11.609 30.422 16.141 1 50.19 2 GLU B N 1
ATOM 730 C CA . GLU B 1 2 ? 12.266 31.469 15.375 1 50.19 2 GLU B CA 1
ATOM 731 C C . GLU B 1 2 ? 11.586 32.812 15.578 1 50.19 2 GLU B C 1
ATOM 733 O O . GLU B 1 2 ? 12.148 33.875 15.25 1 50.19 2 GLU B O 1
ATOM 738 N N . ASP B 1 3 ? 10.328 32.75 15.969 1 54.91 3 ASP B N 1
ATOM 739 C CA . ASP B 1 3 ? 9.578 34 15.852 1 54.91 3 ASP B CA 1
ATOM 740 C C . ASP B 1 3 ? 9.859 34.938 17.031 1 54.91 3 ASP B C 1
ATOM 742 O O . ASP B 1 3 ? 9.273 36 17.141 1 54.91 3 ASP B O 1
ATOM 746 N N . SER B 1 4 ? 10.703 34.438 17.891 1 60.81 4 SER B N 1
ATOM 747 C CA . SER B 1 4 ? 10.898 35.219 19.109 1 60.81 4 SER B CA 1
ATOM 748 C C . SER B 1 4 ? 11.57 36.562 18.812 1 60.81 4 SER B C 1
ATOM 750 O O . SER B 1 4 ? 11.562 37.438 19.656 1 60.81 4 SER B O 1
ATOM 752 N N . GLY B 1 5 ? 11.961 36.719 17.672 1 64.69 5 GLY B N 1
ATOM 753 C CA . GLY B 1 5 ? 12.742 37.938 17.547 1 64.69 5 GLY B CA 1
ATOM 754 C C . GLY B 1 5 ? 12.062 39 16.688 1 64.69 5 GLY B C 1
ATOM 755 O O . GLY B 1 5 ? 12.672 40.031 16.344 1 64.69 5 GLY B O 1
ATOM 756 N N . LYS B 1 6 ? 10.82 38.75 16.375 1 79.75 6 LYS B N 1
ATOM 757 C CA . LYS B 1 6 ? 10.203 39.719 15.484 1 79.75 6 LYS B CA 1
ATOM 758 C C . LYS B 1 6 ? 9.773 40.969 16.25 1 79.75 6 LYS B C 1
ATOM 760 O O . LYS B 1 6 ? 9.305 40.875 17.375 1 79.75 6 LYS B O 1
ATOM 765 N N . THR B 1 7 ? 10.195 42.125 15.789 1 88.44 7 THR B N 1
ATOM 766 C CA . THR B 1 7 ? 9.789 43.406 16.359 1 88.44 7 THR B CA 1
ATOM 767 C C . THR B 1 7 ? 8.625 44 15.562 1 88.44 7 THR B C 1
ATOM 769 O O . THR B 1 7 ? 8.477 43.75 14.367 1 88.44 7 THR B O 1
ATOM 772 N N . PHE B 1 8 ? 7.738 44.719 16.406 1 92.62 8 PHE B N 1
ATOM 773 C CA . PHE B 1 8 ? 6.547 45.281 15.781 1 92.62 8 PHE B CA 1
ATOM 774 C C . PHE B 1 8 ? 6.449 46.781 16.062 1 92.62 8 PHE B C 1
ATOM 776 O O . PHE B 1 8 ? 6.875 47.25 17.125 1 92.62 8 PHE B O 1
ATOM 783 N N . SER B 1 9 ? 5.906 47.531 15.086 1 91.94 9 SER B N 1
ATOM 784 C CA . SER B 1 9 ? 5.766 49 15.211 1 91.94 9 SER B CA 1
ATOM 785 C C . SER B 1 9 ? 4.551 49.344 16.062 1 91.94 9 SER B C 1
ATOM 787 O O . SER B 1 9 ? 4.449 50.469 16.562 1 91.94 9 SER B O 1
ATOM 789 N N . SER B 1 10 ? 3.523 48.531 16.203 1 91.12 10 SER B N 1
ATOM 790 C CA . SER B 1 10 ? 2.314 48.719 16.984 1 91.12 10 SER B CA 1
ATOM 791 C C . SER B 1 10 ? 1.758 47.406 17.484 1 91.12 10 SER B C 1
ATOM 793 O O . SER B 1 10 ? 2.123 46.344 16.969 1 91.12 10 SER B O 1
ATOM 795 N N . GLU B 1 11 ? 0.948 47.406 18.422 1 90.25 11 GLU B N 1
ATOM 796 C CA . GLU B 1 11 ? 0.276 46.219 18.922 1 90.25 11 GLU B CA 1
ATOM 797 C C . GLU B 1 11 ? -0.646 45.625 17.859 1 90.25 11 GLU B C 1
ATOM 799 O O . GLU B 1 11 ? -0.775 44.406 17.766 1 90.25 11 GLU B O 1
ATOM 804 N N . GLU B 1 12 ? -1.19 46.531 17.141 1 91.88 12 GLU B N 1
ATOM 805 C CA . GLU B 1 12 ? -2.09 46.094 16.078 1 91.88 12 GLU B CA 1
ATOM 806 C C . GLU B 1 12 ? -1.341 45.281 15.016 1 91.88 12 GLU B C 1
ATOM 808 O O . GLU B 1 12 ? -1.847 44.281 14.523 1 91.88 12 GLU B O 1
ATOM 813 N N . GLU B 1 13 ? -0.223 45.688 14.711 1 94.69 13 GLU B N 1
ATOM 814 C CA . GLU B 1 13 ? 0.62 44.969 13.758 1 94.69 13 GLU B CA 1
ATOM 815 C C . GLU B 1 13 ? 0.993 43.594 14.281 1 94.69 13 GLU B C 1
ATOM 817 O O . GLU B 1 13 ? 0.991 42.625 13.523 1 94.69 13 GLU B O 1
ATOM 822 N N . GLU B 1 14 ? 1.299 43.531 15.547 1 94.44 14 GLU B N 1
ATOM 823 C CA . GLU B 1 14 ? 1.669 42.25 16.172 1 94.44 14 GLU B CA 1
ATOM 824 C C . GLU B 1 14 ? 0.497 41.281 16.172 1 94.44 14 GLU B C 1
ATOM 826 O O . GLU B 1 14 ? 0.66 40.094 15.844 1 94.44 14 GLU B O 1
ATOM 831 N N . VAL B 1 15 ? -0.648 41.75 16.516 1 93.75 15 VAL B N 1
ATOM 832 C CA . VAL B 1 15 ? -1.856 40.938 16.516 1 93.75 15 VAL B CA 1
ATOM 833 C C . VAL B 1 15 ? -2.111 40.375 15.109 1 93.75 15 VAL B C 1
ATOM 835 O O . VAL B 1 15 ? -2.355 39.188 14.938 1 93.75 15 VAL B O 1
ATOM 838 N N . ASN B 1 16 ? -2.061 41.25 14.148 1 94.25 16 ASN B N 1
ATOM 839 C CA . ASN B 1 16 ? -2.322 40.844 12.773 1 94.25 16 ASN B CA 1
ATOM 840 C C . ASN B 1 16 ? -1.31 39.812 12.289 1 94.25 16 ASN B C 1
ATOM 842 O O . ASN B 1 16 ? -1.665 38.875 11.57 1 94.25 16 ASN B O 1
ATOM 846 N N . TYR B 1 17 ? -0.084 39.906 12.648 1 95.81 17 TYR B N 1
ATOM 847 C CA . TYR B 1 17 ? 0.967 38.969 12.273 1 95.81 17 TYR B CA 1
ATOM 848 C C . TYR B 1 17 ? 0.654 37.594 12.789 1 95.81 17 TYR B C 1
ATOM 850 O O . TYR B 1 17 ? 0.671 36.625 12.023 1 95.81 17 TYR B O 1
ATOM 858 N N . TRP B 1 18 ? 0.36 37.5 14.055 1 94.88 18 TRP B N 1
ATOM 859 C CA . TRP B 1 18 ? 0.13 36.219 14.688 1 94.88 18 TRP B CA 1
ATOM 860 C C . TRP B 1 18 ? -1.171 35.594 14.188 1 94.88 18 TRP B C 1
ATOM 862 O O . TRP B 1 18 ? -1.263 34.375 14.031 1 94.88 18 TRP B O 1
ATOM 872 N N . LYS B 1 19 ? -2.109 36.469 13.984 1 94.19 19 LYS B N 1
ATOM 873 C CA . LYS B 1 19 ? -3.373 36 13.43 1 94.19 19 LYS B CA 1
ATOM 874 C C . LYS B 1 19 ? -3.166 35.375 12.047 1 94.19 19 LYS B C 1
ATOM 876 O O . LYS B 1 19 ? -3.662 34.281 11.766 1 94.19 19 LYS B O 1
ATOM 881 N N . ASP B 1 20 ? -2.461 36.062 11.234 1 96.56 20 ASP B N 1
ATOM 882 C CA . ASP B 1 20 ? -2.176 35.562 9.891 1 96.56 20 ASP B CA 1
ATOM 883 C C . ASP B 1 20 ? -1.392 34.25 9.938 1 96.56 20 ASP B C 1
ATOM 885 O O . ASP B 1 20 ? -1.653 33.344 9.156 1 96.56 20 ASP B O 1
ATOM 889 N N . LEU B 1 21 ? -0.431 34.188 10.812 1 96.25 21 LEU B N 1
ATOM 890 C CA . LEU B 1 21 ? 0.384 32.969 10.953 1 96.25 21 LEU B CA 1
ATOM 891 C C . LEU B 1 21 ? -0.464 31.797 11.422 1 96.25 21 LEU B C 1
ATOM 893 O O . LEU B 1 21 ? -0.3 30.672 10.938 1 96.25 21 LEU B O 1
ATOM 897 N N . ALA B 1 22 ? -1.34 32.031 12.367 1 96.75 22 ALA B N 1
ATOM 898 C CA . ALA B 1 22 ? -2.236 30.984 12.852 1 96.75 22 ALA B CA 1
ATOM 899 C C . ALA B 1 22 ? -3.105 30.438 11.727 1 96.75 22 ALA B C 1
ATOM 901 O O . ALA B 1 22 ? -3.264 29.234 11.586 1 96.75 22 ALA B O 1
ATOM 902 N N . MET B 1 23 ? -3.609 31.359 10.898 1 96.94 23 MET B N 1
ATOM 903 C CA . MET B 1 23 ? -4.449 30.953 9.773 1 96.94 23 MET B CA 1
ATOM 904 C C . MET B 1 23 ? -3.646 30.141 8.766 1 96.94 23 MET B C 1
ATOM 906 O O . MET B 1 23 ? -4.141 29.141 8.234 1 96.94 23 MET B O 1
ATOM 910 N N . THR B 1 24 ? -2.451 30.609 8.508 1 97.81 24 THR B N 1
ATOM 911 C CA . THR B 1 24 ? -1.578 29.906 7.578 1 97.81 24 THR B CA 1
ATOM 912 C C . THR B 1 24 ? -1.306 28.484 8.07 1 97.81 24 THR B C 1
ATOM 914 O O . THR B 1 24 ? -1.429 27.516 7.305 1 97.81 24 THR B O 1
ATOM 917 N N . TYR B 1 25 ? -1 28.359 9.281 1 97.25 25 TYR B N 1
ATOM 918 C CA . TYR B 1 25 ? -0.671 27.062 9.828 1 97.25 25 TYR B CA 1
ATOM 919 C C . TYR B 1 25 ? -1.912 26.172 9.922 1 97.25 25 TYR B C 1
ATOM 921 O O . TYR B 1 25 ? -1.835 24.953 9.727 1 97.25 25 TYR B O 1
ATOM 929 N N . LYS B 1 26 ? -3.006 26.812 10.273 1 97.75 26 LYS B N 1
ATOM 930 C CA . LYS B 1 26 ? -4.266 26.078 10.266 1 97.75 26 LYS B CA 1
ATOM 931 C C . LYS B 1 26 ? -4.539 25.469 8.891 1 97.75 26 LYS B C 1
ATOM 933 O O . LYS B 1 26 ? -4.855 24.281 8.781 1 97.75 26 LYS B O 1
ATOM 938 N N . GLN B 1 27 ? -4.387 26.266 7.91 1 98.25 27 GLN B N 1
ATOM 939 C CA . GLN B 1 27 ? -4.594 25.797 6.543 1 98.25 27 GLN B CA 1
ATOM 940 C C . GLN B 1 27 ? -3.605 24.688 6.184 1 98.25 27 GLN B C 1
ATOM 942 O O . GLN B 1 27 ? -3.977 23.703 5.539 1 98.25 27 GLN B O 1
ATOM 947 N N . ARG B 1 28 ? -2.41 24.828 6.578 1 98 28 ARG B N 1
ATOM 948 C CA . ARG B 1 28 ? -1.388 23.812 6.316 1 98 28 ARG B CA 1
ATOM 949 C C . ARG B 1 28 ? -1.748 22.484 6.973 1 98 28 ARG B C 1
ATOM 951 O O . ARG B 1 28 ? -1.643 21.438 6.344 1 98 28 ARG B O 1
ATOM 958 N N . ALA B 1 29 ? -2.127 22.578 8.195 1 97.94 29 ALA B N 1
ATOM 959 C CA . ALA B 1 29 ? -2.521 21.375 8.93 1 97.94 29 ALA B CA 1
ATOM 960 C C . ALA B 1 29 ? -3.707 20.688 8.258 1 97.94 29 ALA B C 1
ATOM 962 O O . ALA B 1 29 ? -3.701 19.469 8.07 1 97.94 29 ALA B O 1
ATOM 963 N N . GLU B 1 30 ? -4.703 21.469 7.875 1 98.31 30 GLU B N 1
ATOM 964 C CA . GLU B 1 30 ? -5.902 20.938 7.242 1 98.31 30 GLU B CA 1
ATOM 965 C C . GLU B 1 30 ? -5.582 20.297 5.895 1 98.31 30 GLU B C 1
ATOM 967 O O . GLU B 1 30 ? -6.09 19.234 5.566 1 98.31 30 GLU B O 1
ATOM 972 N N . ASN B 1 31 ? -4.781 20.938 5.145 1 98.69 31 ASN B N 1
ATOM 973 C CA . ASN B 1 31 ? -4.379 20.406 3.848 1 98.69 31 ASN B CA 1
ATOM 974 C C . ASN B 1 31 ? -3.613 19.094 4 1 98.69 31 ASN B C 1
ATOM 976 O O . ASN B 1 31 ? -3.859 18.141 3.264 1 98.69 31 ASN B O 1
ATOM 980 N N . THR B 1 32 ? -2.705 19.078 4.984 1 98.62 32 THR B N 1
ATOM 981 C CA . THR B 1 32 ? -1.904 17.875 5.203 1 98.62 32 THR B CA 1
ATOM 982 C C . THR B 1 32 ? -2.773 16.734 5.711 1 98.62 32 THR B C 1
ATOM 984 O O . THR B 1 32 ? -2.564 15.578 5.34 1 98.62 32 THR B O 1
ATOM 987 N N . GLN B 1 33 ? -3.648 17.109 6.535 1 98.56 33 GLN B N 1
ATOM 988 C CA . GLN B 1 33 ? -4.582 16.109 7.027 1 98.56 33 GLN B CA 1
ATOM 989 C C . GLN B 1 33 ? -5.406 15.516 5.891 1 98.56 33 GLN B C 1
ATOM 991 O O . GLN B 1 33 ? -5.676 14.312 5.871 1 98.56 33 GLN B O 1
ATOM 996 N N . GLU B 1 34 ? -5.848 16.328 5.012 1 98.75 34 GLU B N 1
ATOM 997 C CA . GLU B 1 34 ? -6.602 15.859 3.85 1 98.75 34 GLU B CA 1
ATOM 998 C C . GLU B 1 34 ? -5.742 14.977 2.951 1 98.75 34 GLU B C 1
ATOM 1000 O O . GLU B 1 34 ? -6.199 13.938 2.473 1 98.75 34 GLU B O 1
ATOM 1005 N N . GLU B 1 35 ? -4.516 15.375 2.766 1 98.81 35 GLU B N 1
ATOM 1006 C CA . GLU B 1 35 ? -3.592 14.57 1.974 1 98.81 35 GLU B CA 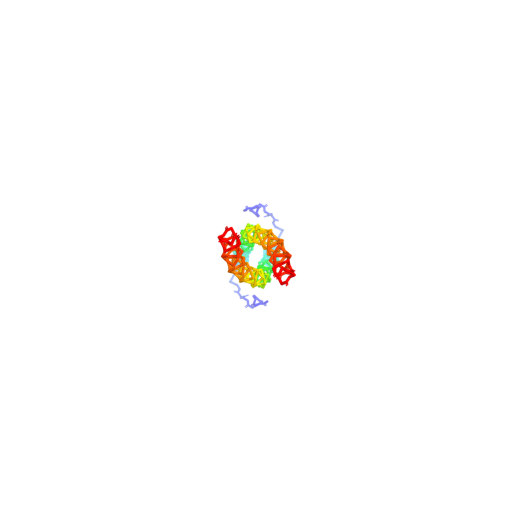1
ATOM 1007 C C . GLU B 1 35 ? -3.379 13.195 2.604 1 98.81 35 GLU B C 1
ATOM 1009 O O . GLU B 1 35 ? -3.365 12.18 1.903 1 98.81 35 GLU B O 1
ATOM 1014 N N . LEU B 1 36 ? -3.176 13.172 3.861 1 98.75 36 LEU B N 1
ATOM 1015 C CA . LEU B 1 36 ? -2.975 11.93 4.594 1 98.75 36 LEU B CA 1
ATOM 1016 C C . LEU B 1 36 ? -4.191 11.016 4.461 1 98.75 36 LEU B C 1
ATOM 1018 O O . LEU B 1 36 ? -4.047 9.82 4.211 1 98.75 36 LEU B O 1
ATOM 1022 N N . ARG B 1 37 ? -5.359 11.602 4.562 1 98.62 37 ARG B N 1
ATOM 1023 C CA . ARG B 1 37 ? -6.594 10.836 4.418 1 98.62 37 ARG B CA 1
ATOM 1024 C C . ARG B 1 37 ? -6.715 10.25 3.018 1 98.62 37 ARG B C 1
ATOM 1026 O O . ARG B 1 37 ? -7.043 9.07 2.857 1 98.62 37 ARG B O 1
ATOM 1033 N N . GLU B 1 38 ? -6.531 11.039 2.066 1 98.75 38 GLU B N 1
ATOM 1034 C CA . GLU B 1 38 ? -6.602 10.594 0.678 1 98.75 38 GLU B CA 1
ATOM 1035 C C . GLU B 1 38 ? -5.57 9.5 0.395 1 98.75 38 GLU B C 1
ATOM 1037 O O . GLU B 1 38 ? -5.867 8.523 -0.288 1 98.75 38 GLU B O 1
ATOM 1042 N N . PHE B 1 39 ? -4.406 9.656 0.86 1 98.88 39 PHE B N 1
ATOM 1043 C CA . PHE B 1 39 ? -3.344 8.672 0.675 1 98.88 39 PHE B CA 1
ATOM 1044 C C . PHE B 1 39 ? -3.711 7.348 1.34 1 98.88 39 PHE B C 1
ATOM 1046 O O . PHE B 1 39 ? -3.5 6.277 0.764 1 98.88 39 PHE B O 1
ATOM 1053 N N . GLN B 1 40 ? -4.211 7.469 2.512 1 98.5 40 GLN B N 1
ATOM 1054 C CA . GLN B 1 40 ? -4.637 6.273 3.232 1 98.5 40 GLN B CA 1
ATOM 1055 C C . GLN B 1 40 ? -5.723 5.527 2.465 1 98.5 40 GLN B C 1
ATOM 1057 O O . GLN B 1 40 ? -5.703 4.297 2.385 1 98.5 40 GLN B O 1
ATOM 1062 N N . GLU B 1 41 ? -6.641 6.227 1.944 1 98.5 41 GLU B N 1
ATOM 1063 C CA . GLU B 1 41 ? -7.711 5.621 1.158 1 98.5 41 GLU B CA 1
ATOM 1064 C C . GLU B 1 41 ? -7.168 4.992 -0.122 1 98.5 41 GLU B C 1
ATOM 1066 O O . GLU B 1 41 ? -7.504 3.854 -0.453 1 98.5 41 GLU B O 1
ATOM 1071 N N . GLY B 1 42 ? -6.305 5.707 -0.799 1 98.62 42 GLY B N 1
ATOM 1072 C CA . GLY B 1 42 ? -5.68 5.184 -2.002 1 98.62 42 GLY B CA 1
ATOM 1073 C C . GLY B 1 42 ? -4.836 3.949 -1.745 1 98.62 42 GLY B C 1
ATOM 1074 O O . GLY B 1 42 ? -4.891 2.984 -2.51 1 98.62 42 GLY B O 1
ATOM 1075 N N . SER B 1 43 ? -4.137 4.008 -0.636 1 98.5 43 SER B N 1
ATOM 1076 C CA . SER B 1 43 ? -3.297 2.879 -0.249 1 98.5 43 SER B CA 1
ATOM 1077 C C . SER B 1 43 ? -4.137 1.642 0.051 1 98.5 43 SER B C 1
ATOM 1079 O O . SER B 1 43 ? -3.789 0.534 -0.364 1 98.5 43 SER B O 1
ATOM 1081 N N . ARG B 1 44 ? -5.219 1.838 0.754 1 98.31 44 ARG B N 1
ATOM 1082 C CA . ARG B 1 44 ? -6.109 0.733 1.096 1 98.31 44 ARG B CA 1
ATOM 1083 C C . ARG B 1 44 ? -6.691 0.088 -0.159 1 98.31 44 ARG B C 1
ATOM 1085 O O . ARG B 1 44 ? -6.789 -1.138 -0.245 1 98.31 44 ARG B O 1
ATOM 1092 N N . GLU B 1 45 ? -7.062 0.843 -1.15 1 98.69 45 GLU B N 1
ATOM 1093 C CA . GLU B 1 45 ? -7.613 0.351 -2.408 1 98.69 45 GLU B CA 1
ATOM 1094 C C . GLU B 1 45 ? -6.566 -0.423 -3.205 1 98.69 45 GLU B C 1
ATOM 1096 O O . GLU B 1 45 ? -6.859 -1.483 -3.76 1 98.69 45 GLU B O 1
ATOM 1101 N N . TYR B 1 46 ? -5.457 0.081 -3.289 1 98.69 46 TYR B N 1
ATOM 1102 C CA . TYR B 1 46 ? -4.355 -0.547 -4.008 1 98.69 46 TYR B CA 1
ATOM 1103 C C . TYR B 1 46 ? -3.971 -1.873 -3.363 1 98.69 46 TYR B C 1
ATOM 1105 O O . TYR B 1 46 ? -3.768 -2.873 -4.055 1 98.69 46 TYR B O 1
ATOM 1113 N N . ASP B 1 47 ? -3.85 -1.889 -2.066 1 98.75 47 ASP B N 1
ATOM 1114 C CA . ASP B 1 47 ? -3.533 -3.107 -1.328 1 98.75 47 ASP B CA 1
ATOM 1115 C C . ASP B 1 47 ? -4.582 -4.188 -1.576 1 98.75 47 ASP B C 1
ATOM 1117 O O . ASP B 1 47 ? -4.242 -5.359 -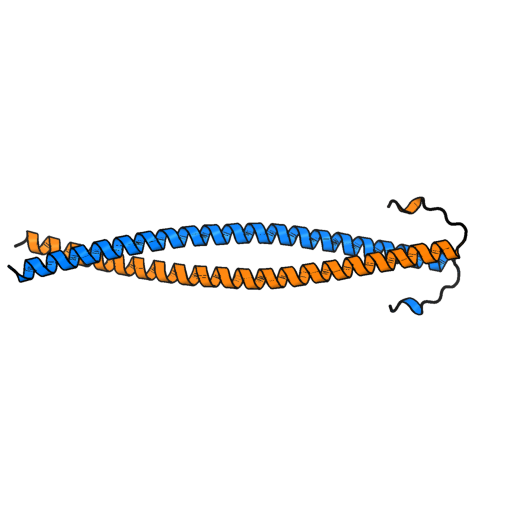1.764 1 98.75 47 ASP B O 1
ATOM 1121 N N . ALA B 1 48 ? -5.844 -3.785 -1.526 1 98.44 48 ALA B N 1
ATOM 1122 C CA . ALA B 1 48 ? -6.922 -4.738 -1.771 1 98.44 48 ALA B CA 1
ATOM 1123 C C . ALA B 1 48 ? -6.789 -5.375 -3.152 1 98.44 48 ALA B C 1
ATOM 1125 O O . ALA B 1 48 ? -7.023 -6.574 -3.314 1 98.44 48 ALA B O 1
ATOM 1126 N N . GLU B 1 49 ? -6.43 -4.582 -4.105 1 98.75 49 GLU B N 1
ATOM 1127 C CA . GLU B 1 49 ? -6.223 -5.07 -5.465 1 98.75 49 GLU B CA 1
ATOM 1128 C C . GLU B 1 49 ? -5.066 -6.062 -5.523 1 98.75 49 GLU B C 1
ATOM 1130 O O . GLU B 1 49 ? -5.199 -7.145 -6.105 1 98.75 49 GLU B O 1
ATOM 1135 N N . LEU B 1 50 ? -4.008 -5.719 -4.945 1 98.56 50 LEU B N 1
ATOM 1136 C CA . LEU B 1 50 ? -2.834 -6.586 -4.949 1 98.56 50 LEU B CA 1
ATOM 1137 C C . LEU B 1 50 ? -3.121 -7.895 -4.223 1 98.56 50 LEU B C 1
ATOM 1139 O O . LEU B 1 50 ? -2.713 -8.969 -4.68 1 98.56 50 LEU B O 1
ATOM 1143 N N . GLU B 1 51 ? -3.76 -7.805 -3.197 1 98.56 51 GLU B N 1
ATOM 1144 C CA . GLU B 1 51 ? -4.09 -8.992 -2.412 1 98.56 51 GLU B CA 1
ATOM 1145 C C . GLU B 1 51 ? -5.031 -9.914 -3.176 1 98.56 51 GLU B C 1
ATOM 1147 O O . GLU B 1 51 ? -4.91 -11.141 -3.098 1 98.56 51 GLU B O 1
ATOM 1152 N N . THR B 1 52 ? -6.016 -9.305 -3.861 1 98.75 52 TH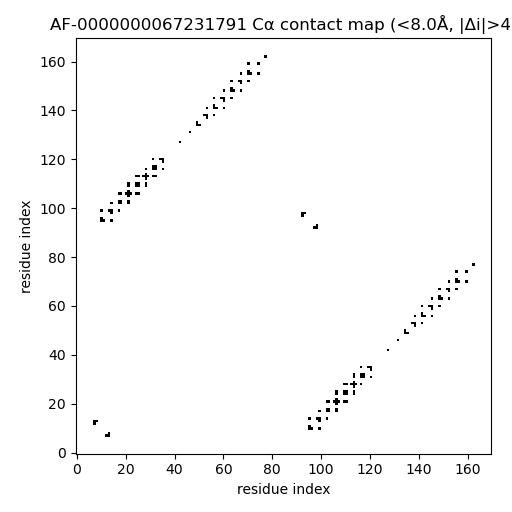R B N 1
ATOM 1153 C CA . THR B 1 52 ? -6.914 -10.102 -4.691 1 98.75 52 THR B CA 1
ATOM 1154 C C . THR B 1 52 ? -6.141 -10.812 -5.797 1 98.75 52 THR B C 1
ATOM 1156 O O . THR B 1 52 ? -6.379 -11.992 -6.066 1 98.75 52 THR B O 1
ATOM 1159 N N . GLN B 1 53 ? -5.242 -10.086 -6.414 1 98.69 53 GLN B N 1
ATOM 1160 C CA . GLN B 1 53 ? -4.387 -10.672 -7.441 1 98.69 53 GLN B CA 1
ATOM 1161 C C . GLN B 1 53 ? -3.549 -11.82 -6.875 1 98.69 53 GLN B C 1
ATOM 1163 O O . GLN B 1 53 ? -3.451 -12.883 -7.484 1 98.69 53 GLN B O 1
ATOM 1168 N N . LEU B 1 54 ? -2.975 -11.656 -5.75 1 98.75 54 LEU B N 1
ATOM 1169 C CA . LEU B 1 54 ? -2.16 -12.664 -5.078 1 98.75 54 LEU B CA 1
ATOM 1170 C C . LEU B 1 54 ? -2.973 -13.922 -4.805 1 98.75 54 LEU B C 1
ATOM 1172 O O . LEU B 1 54 ? -2.508 -15.039 -5.07 1 98.75 54 LEU B O 1
ATOM 1176 N N . GLN B 1 55 ? -4.152 -13.664 -4.297 1 98.69 55 GLN B N 1
ATOM 1177 C CA . GLN B 1 55 ? -5.023 -14.797 -4.004 1 98.69 55 GLN B CA 1
ATOM 1178 C C . GLN B 1 55 ? -5.363 -15.57 -5.273 1 98.69 55 GLN B C 1
ATOM 1180 O O . GLN B 1 55 ? -5.383 -16.812 -5.262 1 98.69 55 GLN B O 1
ATOM 1185 N N . GLN B 1 56 ? -5.652 -14.883 -6.367 1 98.75 56 GLN B N 1
ATOM 1186 C CA . GLN B 1 56 ? -5.984 -15.508 -7.645 1 98.75 56 GLN B CA 1
ATOM 1187 C C . GLN B 1 56 ? -4.812 -16.328 -8.172 1 98.75 56 GLN B C 1
ATOM 1189 O O . GLN B 1 56 ? -4.992 -17.484 -8.578 1 98.75 56 GLN B O 1
ATOM 1194 N N . ILE B 1 57 ? -3.664 -15.781 -8.102 1 98.75 57 ILE B N 1
ATOM 1195 C CA . ILE B 1 57 ? -2.492 -16.469 -8.633 1 98.75 57 ILE B CA 1
ATOM 1196 C C . ILE B 1 57 ? -2.137 -17.656 -7.742 1 98.75 57 ILE B C 1
ATOM 1198 O O . ILE B 1 57 ? -1.738 -18.719 -8.234 1 98.75 57 ILE B O 1
ATOM 1202 N N . GLU B 1 58 ? -2.301 -17.5 -6.484 1 98.75 58 GLU B N 1
ATOM 1203 C CA . GLU B 1 58 ? -2.041 -18.594 -5.551 1 98.75 58 GLU B CA 1
ATOM 1204 C C . GLU B 1 58 ? -2.982 -19.766 -5.801 1 98.75 58 GLU B C 1
ATOM 1206 O O . GLU B 1 58 ? -2.564 -20.922 -5.75 1 98.75 58 GLU B O 1
ATOM 1211 N N . THR B 1 59 ? -4.234 -19.453 -5.973 1 98.75 59 THR B N 1
ATOM 1212 C CA . THR B 1 59 ? -5.215 -20.5 -6.266 1 98.75 59 THR B CA 1
ATOM 1213 C C . THR B 1 59 ? -4.867 -21.219 -7.562 1 98.75 59 THR B C 1
ATOM 1215 O O . THR B 1 59 ? -4.906 -22.453 -7.625 1 98.75 59 THR B O 1
ATOM 1218 N N . ARG B 1 60 ? -4.523 -20.5 -8.57 1 98.62 60 ARG B N 1
ATOM 1219 C CA . ARG B 1 60 ? -4.105 -21.078 -9.836 1 98.62 60 ARG B CA 1
ATOM 1220 C C . ARG B 1 60 ? -2.881 -21.969 -9.656 1 98.62 60 ARG B C 1
ATOM 1222 O O . ARG B 1 60 ? -2.803 -23.062 -10.234 1 98.62 60 ARG B O 1
ATOM 1229 N N . ASN B 1 61 ? -1.94 -21.469 -8.891 1 98.69 61 ASN B N 1
ATOM 1230 C CA . ASN B 1 61 ? -0.736 -22.234 -8.602 1 98.69 61 ASN B CA 1
ATOM 1231 C C . ASN B 1 61 ? -1.07 -23.562 -7.93 1 98.69 61 ASN B C 1
ATOM 1233 O O . ASN B 1 61 ? -0.506 -24.594 -8.281 1 98.69 61 ASN B O 1
ATOM 1237 N N . ARG B 1 62 ? -2.018 -23.484 -6.973 1 98.56 62 ARG B N 1
ATOM 1238 C CA . ARG B 1 62 ? -2.438 -24.703 -6.285 1 98.56 62 ARG B CA 1
ATOM 1239 C C . ARG B 1 62 ? -3.098 -25.688 -7.254 1 98.56 62 ARG B C 1
ATOM 1241 O O . ARG B 1 62 ? -2.824 -26.891 -7.215 1 98.56 62 ARG B O 1
ATOM 1248 N N . ASP B 1 63 ? -3.912 -25.234 -8.148 1 98.69 63 ASP B N 1
ATOM 1249 C CA . ASP B 1 63 ? -4.586 -26.062 -9.148 1 98.69 63 ASP B CA 1
ATOM 1250 C C . ASP B 1 63 ? -3.58 -26.703 -10.102 1 98.69 63 ASP B C 1
ATOM 1252 O O . ASP B 1 63 ? -3.678 -27.891 -10.414 1 98.69 63 ASP B O 1
ATOM 1256 N N . LEU B 1 64 ? -2.623 -25.938 -10.516 1 98.56 64 LEU B N 1
ATOM 1257 C CA . LEU B 1 64 ? -1.605 -26.422 -11.438 1 98.56 64 LEU B CA 1
ATOM 1258 C C . LEU B 1 64 ? -0.729 -27.484 -10.781 1 98.56 64 LEU B C 1
ATOM 1260 O O . LEU B 1 64 ? -0.354 -28.469 -11.422 1 98.56 64 LEU B O 1
ATOM 1264 N N . LEU B 1 65 ? -0.44 -27.281 -9.539 1 98.44 65 LEU B N 1
ATOM 1265 C CA . LEU B 1 65 ? 0.362 -28.25 -8.797 1 98.44 65 LEU B CA 1
ATOM 1266 C C . LEU B 1 65 ? -0.369 -29.578 -8.672 1 98.44 65 LEU B C 1
ATOM 1268 O O . LEU B 1 65 ? 0.231 -30.641 -8.852 1 98.44 65 LEU B O 1
ATOM 1272 N N . SER B 1 66 ? -1.639 -29.5 -8.398 1 98.5 66 SER B N 1
ATOM 1273 C CA . SER B 1 66 ? -2.471 -30.688 -8.289 1 98.5 66 SER B CA 1
ATOM 1274 C C . SER B 1 66 ? -2.553 -31.422 -9.625 1 98.5 66 SER B C 1
ATOM 1276 O O . SER B 1 66 ? -2.408 -32.656 -9.68 1 98.5 66 SER B O 1
ATOM 1278 N N . GLU B 1 67 ? -2.729 -30.672 -10.68 1 98.31 67 GLU B N 1
ATOM 1279 C CA . GLU B 1 67 ? -2.816 -31.266 -12.023 1 98.31 67 GLU B CA 1
ATOM 1280 C C . GLU B 1 67 ? -1.49 -31.891 -12.438 1 98.31 67 GLU B C 1
ATOM 1282 O O . GLU B 1 67 ? -1.469 -33 -13 1 98.31 67 GLU B O 1
ATOM 1287 N N . ASN B 1 68 ? -0.457 -31.219 -12.078 1 98.31 68 ASN B N 1
ATOM 1288 C CA . ASN B 1 68 ? 0.875 -31.734 -12.352 1 98.31 68 ASN B CA 1
ATOM 1289 C C . ASN B 1 68 ? 1.114 -33.062 -11.641 1 98.31 68 ASN B C 1
ATOM 1291 O O . ASN B 1 68 ? 1.66 -34 -12.227 1 98.31 68 ASN B O 1
ATOM 1295 N N . ASN B 1 69 ? 0.753 -33.062 -10.398 1 98 69 ASN B N 1
ATOM 1296 C CA . ASN B 1 69 ? 0.92 -34.312 -9.617 1 98 69 ASN B CA 1
ATOM 1297 C C . ASN B 1 69 ? 0.079 -35.438 -10.18 1 98 69 ASN B C 1
ATOM 1299 O O . ASN B 1 69 ? 0.546 -36.594 -10.266 1 98 69 ASN B O 1
ATOM 1303 N N . ARG B 1 70 ? -1.142 -35.094 -10.57 1 98.12 70 ARG B N 1
ATOM 1304 C CA . ARG B 1 70 ? -2.029 -36.094 -11.188 1 98.12 70 ARG B CA 1
ATOM 1305 C C . ARG B 1 70 ? -1.438 -36.625 -12.484 1 98.12 70 ARG B C 1
ATOM 1307 O O . ARG B 1 70 ? -1.413 -37.844 -12.711 1 98.12 70 ARG B O 1
ATOM 1314 N N . LEU B 1 71 ? -0.839 -35.844 -13.328 1 97.81 71 LEU B N 1
ATOM 1315 C CA . LEU B 1 71 ? -0.244 -36.219 -14.609 1 97.81 71 LEU B CA 1
ATOM 1316 C C . LEU B 1 71 ? 1.009 -37.062 -14.398 1 97.81 71 LEU B C 1
ATOM 1318 O O . LEU B 1 71 ? 1.228 -38.031 -15.117 1 97.81 71 LEU B O 1
ATOM 1322 N N . ARG B 1 72 ? 1.771 -36.688 -13.398 1 97 72 ARG B N 1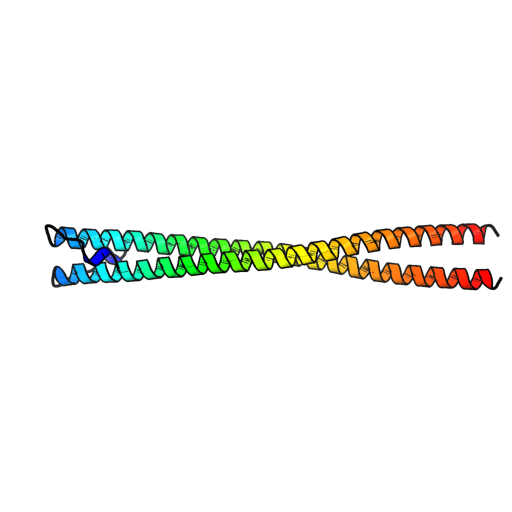
ATOM 1323 C CA . ARG B 1 72 ? 2.979 -37.438 -13.086 1 97 72 ARG B CA 1
ATOM 1324 C C . ARG B 1 72 ? 2.637 -38.844 -12.641 1 97 72 ARG B C 1
ATOM 1326 O O . ARG B 1 72 ? 3.309 -39.812 -13.023 1 97 72 ARG B O 1
ATOM 1333 N N . MET B 1 73 ? 1.61 -39.031 -11.859 1 96.88 73 MET B N 1
ATOM 1334 C CA . MET B 1 73 ? 1.168 -40.344 -11.383 1 96.88 73 MET B CA 1
ATOM 1335 C C . MET B 1 73 ? 0.654 -41.188 -12.539 1 96.88 73 MET B C 1
ATOM 1337 O O . MET B 1 73 ? 0.947 -42.375 -12.617 1 96.88 73 MET B O 1
ATOM 1341 N N . GLU B 1 74 ? -0.088 -40.531 -13.43 1 94.81 74 GLU B N 1
ATOM 1342 C CA . GLU B 1 74 ? -0.608 -41.219 -14.602 1 94.81 74 GLU B CA 1
ATOM 1343 C C . GLU B 1 74 ? 0.523 -41.688 -15.508 1 94.81 74 GLU B C 1
ATOM 1345 O O . GLU B 1 74 ? 0.494 -42.812 -16.016 1 94.81 74 GLU B O 1
ATOM 1350 N N . LEU B 1 75 ? 1.492 -40.969 -15.695 1 93.31 75 LEU B N 1
ATOM 1351 C CA . LEU B 1 75 ? 2.643 -41.281 -16.531 1 93.31 75 LEU B CA 1
ATOM 1352 C C . LEU B 1 75 ? 3.451 -42.438 -15.914 1 93.31 75 LEU B C 1
ATOM 1354 O O . LEU B 1 75 ? 3.879 -43.344 -16.625 1 93.31 75 LEU B O 1
ATOM 1358 N N . GLU B 1 76 ? 3.666 -42.344 -14.672 1 90.81 76 GLU B N 1
ATOM 1359 C CA . GLU B 1 76 ? 4.391 -43.406 -13.969 1 90.81 76 GLU B CA 1
ATOM 1360 C C . GLU B 1 76 ? 3.658 -44.75 -14.078 1 90.81 76 GLU B C 1
ATOM 1362 O O . GLU B 1 76 ? 4.285 -45.781 -14.289 1 90.81 76 GLU B O 1
ATOM 1367 N N . THR B 1 77 ? 2.32 -44.75 -14.039 1 91.81 77 THR B N 1
ATOM 1368 C CA . THR B 1 77 ? 1.485 -45.938 -14.133 1 91.81 77 THR B CA 1
ATOM 1369 C C . THR B 1 77 ? 1.569 -46.562 -15.523 1 91.81 77 THR B C 1
ATOM 1371 O O . THR B 1 77 ? 1.7 -47.781 -15.664 1 91.81 77 THR B O 1
ATOM 1374 N N . ILE B 1 78 ? 1.68 -45.812 -16.594 1 84.5 78 ILE B N 1
ATOM 1375 C CA . ILE B 1 78 ? 1.737 -46.281 -17.969 1 84.5 78 ILE B CA 1
ATOM 1376 C C . ILE B 1 78 ? 3.135 -46.844 -18.281 1 84.5 78 ILE B C 1
ATOM 1378 O O . ILE B 1 78 ? 3.281 -47.844 -18.953 1 84.5 78 ILE B O 1
ATOM 1382 N N . LYS B 1 79 ? 4.141 -46.219 -17.734 1 82.19 79 LYS B N 1
ATOM 1383 C CA . LYS B 1 79 ? 5.516 -46.656 -17.984 1 82.19 79 LYS B CA 1
ATOM 1384 C C . LYS B 1 79 ? 5.809 -47.969 -17.297 1 82.19 79 LYS B C 1
ATOM 1386 O O . LYS B 1 79 ? 6.543 -48.812 -17.844 1 82.19 79 LYS B O 1
ATOM 1391 N N . GLU B 1 80 ? 5.23 -48.219 -16.219 1 82.12 80 GLU B N 1
ATOM 1392 C CA . GLU B 1 80 ? 5.426 -49.469 -15.484 1 82.12 80 GLU B CA 1
ATOM 1393 C C . GLU B 1 80 ? 4.695 -50.625 -16.156 1 82.12 80 GLU B C 1
ATOM 1395 O O . GLU B 1 80 ? 5.18 -51.781 -16.156 1 82.12 80 GLU B O 1
ATOM 1400 N N . ASN B 1 81 ? 3.578 -50.469 -16.75 1 74.69 81 ASN B N 1
ATOM 1401 C CA . ASN B 1 81 ? 2.82 -51.5 -17.453 1 74.69 81 ASN B CA 1
ATOM 1402 C C . ASN B 1 81 ? 3.424 -51.812 -18.812 1 74.69 81 ASN B C 1
ATOM 1404 O O . ASN B 1 81 ? 3.324 -52.938 -19.297 1 74.69 81 ASN B O 1
ATOM 1408 N N . HIS B 1 82 ? 3.934 -50.875 -19.453 1 64.25 82 HIS B N 1
ATOM 1409 C CA . HIS B 1 82 ? 4.645 -51.156 -20.703 1 64.25 82 HIS B CA 1
ATOM 1410 C C . HIS B 1 82 ? 5.93 -51.938 -20.453 1 64.25 82 HIS B C 1
ATOM 1412 O O . HIS B 1 82 ? 6.34 -52.75 -21.281 1 64.25 82 HIS B O 1
ATOM 1418 N N . ILE B 1 83 ? 6.613 -51.625 -19.516 1 55.44 83 ILE B N 1
ATOM 1419 C CA . ILE B 1 83 ? 7.777 -52.469 -19.203 1 55.44 83 ILE B CA 1
ATOM 1420 C C . ILE B 1 83 ? 7.34 -53.875 -18.859 1 55.44 83 ILE B C 1
ATOM 1422 O O . ILE B 1 83 ? 8.031 -54.844 -19.188 1 55.44 83 ILE B O 1
ATOM 1426 N N . SER B 1 84 ? 6.254 -54.031 -18.25 1 48.81 84 SER B N 1
ATOM 1427 C CA . SER B 1 84 ? 5.836 -55.375 -17.906 1 48.81 84 SER B CA 1
ATOM 1428 C C . SER B 1 84 ? 5.258 -56.094 -19.109 1 48.81 84 SER B C 1
ATOM 1430 O O . SER B 1 84 ? 4.941 -57.281 -19.047 1 48.81 84 SER B O 1
ATOM 1432 N N . GLN B 1 85 ? 4.938 -55.406 -20.109 1 44.09 85 GLN B N 1
ATOM 1433 C CA . GLN B 1 85 ? 4.617 -56.219 -21.281 1 44.09 85 GLN B CA 1
ATOM 1434 C C . GLN B 1 85 ? 5.879 -56.625 -22.031 1 44.09 85 GLN B C 1
ATOM 1436 O O . GLN B 1 85 ? 6.836 -55.844 -22.109 1 44.09 85 GLN B O 1
#

Sequence (170 aa):
MEDSGKTFSSEEEEVNYWKDLAMTYKQRAENTQEELREFQEGSREYDAELETQLQQIETRNRDLLSENNRLRMELETIKENHISQMEDSGKTFSSEEEEVNYWKDLAMTYKQRAENTQEELREFQEGSREYDAELETQLQQIETRNRDLLSENNRLRMELETIKENHISQ